Protein AF-A0A8S4GCS4-F1 (afdb_monomer)

Radius of gyration: 30.21 Å; Cα contacts (8 Å, |Δi|>4): 123; chains: 1; bounding box: 59×30×86 Å

Sequence (130 aa):
MASQGVDVDRVMRELGQLQRFHVRNYCLLALVTISVAVYGINYVFLAADVPYRCLIPECESSNSSEYSPPWLEGALPPPDHPLERRCMRRAPAPAAPAGACDVDSFSQELQPCTSWVYESHDTIVAEVSG

Structure (mmCIF, N/CA/C/O backbone):
data_AF-A0A8S4GCS4-F1
#
_entry.id   AF-A0A8S4GCS4-F1
#
loop_
_atom_site.group_PDB
_atom_site.id
_atom_site.type_symbol
_atom_site.label_atom_id
_atom_site.label_alt_id
_atom_site.label_comp_id
_atom_site.label_asym_id
_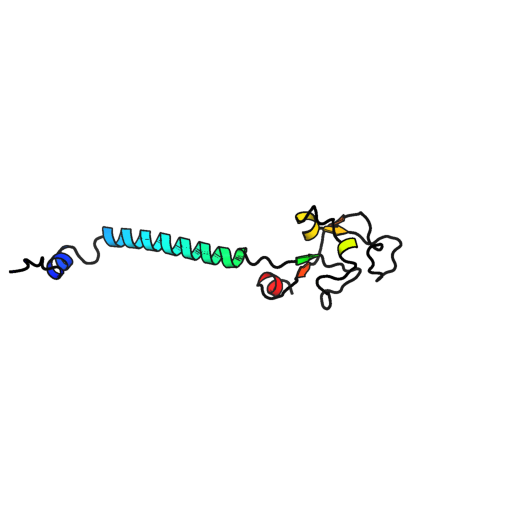atom_site.label_entity_id
_atom_site.label_seq_id
_atom_site.pdbx_PDB_ins_code
_atom_site.Cartn_x
_atom_site.Cartn_y
_atom_site.Cartn_z
_atom_site.occupancy
_atom_site.B_iso_or_equiv
_atom_site.auth_seq_id
_atom_site.auth_comp_id
_atom_site.auth_asym_id
_atom_site.auth_atom_id
_atom_site.pdbx_PDB_model_num
ATOM 1 N N . MET A 1 1 ? -38.635 -19.395 58.341 1.00 38.09 1 MET A N 1
ATOM 2 C CA . MET A 1 1 ? -37.344 -18.678 58.385 1.00 38.09 1 MET A CA 1
ATOM 3 C C . MET A 1 1 ? -37.523 -17.402 57.591 1.00 38.09 1 MET A C 1
ATOM 5 O O . MET A 1 1 ? -37.656 -17.466 56.377 1.00 38.09 1 MET A O 1
ATOM 9 N N . ALA A 1 2 ? -37.690 -16.278 58.286 1.00 41.78 2 ALA A N 1
ATOM 10 C CA . ALA A 1 2 ? -37.843 -14.977 57.652 1.00 41.78 2 ALA A CA 1
ATOM 11 C C . ALA A 1 2 ? -36.490 -14.589 57.052 1.00 41.78 2 ALA A C 1
ATOM 13 O O . ALA A 1 2 ? -35.528 -14.388 57.792 1.00 41.78 2 ALA A O 1
ATOM 14 N N . SER A 1 3 ? -36.403 -14.519 55.726 1.00 46.09 3 SER A N 1
ATOM 15 C CA . SER A 1 3 ? -35.329 -13.753 55.108 1.00 46.09 3 SER A CA 1
ATOM 16 C C . SER A 1 3 ? -35.596 -12.306 55.514 1.00 46.09 3 SER A C 1
ATOM 18 O O . SER A 1 3 ? -36.605 -11.738 55.092 1.00 46.09 3 SER A O 1
ATOM 20 N N . GLN A 1 4 ? -34.778 -11.737 56.409 1.00 54.50 4 GLN A N 1
ATOM 21 C CA . GLN A 1 4 ? -34.716 -10.286 56.582 1.00 54.50 4 GLN A CA 1
ATOM 22 C C . GLN A 1 4 ? -34.129 -9.730 55.287 1.00 54.50 4 GLN A C 1
ATOM 24 O O . GLN A 1 4 ? -32.936 -9.460 55.174 1.00 54.50 4 GLN A O 1
ATOM 29 N N . GLY A 1 5 ? -34.981 -9.680 54.267 1.00 51.88 5 GLY A N 1
ATOM 30 C CA . GLY A 1 5 ? -34.675 -9.086 52.991 1.00 51.88 5 GLY A CA 1
ATOM 31 C C . GLY A 1 5 ? -34.527 -7.606 53.245 1.00 51.88 5 GLY A C 1
ATOM 32 O O . GLY A 1 5 ? -35.511 -6.921 53.513 1.00 51.88 5 GLY A O 1
ATOM 33 N N . VAL A 1 6 ? -33.285 -7.132 53.211 1.00 67.19 6 VAL A N 1
ATOM 34 C CA . VAL A 1 6 ? -33.005 -5.725 52.950 1.00 67.19 6 VAL A CA 1
ATOM 35 C C . VAL A 1 6 ? -33.893 -5.324 51.776 1.00 67.19 6 VAL A C 1
ATOM 37 O O . VAL A 1 6 ? -33.790 -5.911 50.701 1.00 67.19 6 VAL A O 1
ATOM 40 N N . ASP A 1 7 ? -34.814 -4.396 52.023 1.00 71.75 7 ASP A N 1
ATOM 41 C CA . ASP A 1 7 ? -35.727 -3.873 51.015 1.00 71.75 7 ASP A CA 1
ATOM 42 C C . ASP A 1 7 ? -34.900 -3.074 50.001 1.00 71.75 7 ASP A C 1
ATOM 44 O O . ASP A 1 7 ? -34.561 -1.904 50.208 1.00 71.75 7 ASP A O 1
ATOM 48 N N . VAL A 1 8 ? -34.467 -3.775 48.952 1.00 72.06 8 VAL A N 1
ATOM 49 C CA . VAL A 1 8 ? -33.508 -3.287 47.957 1.00 72.06 8 VAL A CA 1
ATOM 50 C C . VAL A 1 8 ? -34.067 -2.061 47.239 1.00 72.06 8 VAL A C 1
ATOM 52 O O . VAL A 1 8 ? -33.318 -1.133 46.947 1.00 72.06 8 VAL A O 1
ATOM 55 N N . ASP A 1 9 ? -35.384 -2.002 47.037 1.00 68.31 9 ASP A N 1
ATOM 56 C CA . ASP A 1 9 ? -36.069 -0.866 46.420 1.00 68.31 9 ASP A CA 1
ATOM 57 C C . ASP A 1 9 ? -36.046 0.383 47.309 1.00 68.31 9 ASP A C 1
ATOM 59 O O . ASP A 1 9 ? -35.841 1.499 46.819 1.00 68.31 9 ASP A O 1
ATOM 63 N N . ARG A 1 10 ? -36.180 0.218 48.631 1.00 69.81 10 ARG A N 1
ATOM 64 C CA . ARG A 1 10 ? -36.040 1.323 49.589 1.00 69.81 10 ARG A CA 1
ATOM 65 C C . ARG A 1 10 ? -34.603 1.832 49.661 1.00 69.81 10 ARG A C 1
ATOM 67 O O . ARG A 1 10 ? -34.390 3.042 49.637 1.00 69.81 10 ARG A O 1
ATOM 74 N N . VAL A 1 11 ? -33.623 0.927 49.684 1.00 70.44 11 VAL A N 1
ATOM 75 C CA . VAL A 1 11 ? -32.194 1.281 49.666 1.00 70.44 11 VAL A CA 1
ATOM 76 C C . VAL A 1 11 ? -31.810 1.968 48.349 1.00 70.44 11 VAL A C 1
ATOM 78 O O . VAL A 1 11 ? -31.100 2.970 48.370 1.00 70.44 11 VAL A O 1
ATOM 81 N N . MET A 1 12 ? -32.334 1.514 47.206 1.00 64.50 12 MET A N 1
ATOM 82 C CA . MET A 1 12 ? -32.113 2.167 45.909 1.00 64.50 12 MET A CA 1
ATOM 83 C C . MET A 1 12 ? -32.782 3.544 45.800 1.00 64.50 12 MET A C 1
ATOM 85 O O . MET A 1 12 ? -32.226 4.442 45.162 1.00 64.50 12 MET A O 1
ATOM 89 N N . ARG A 1 13 ? -33.946 3.748 46.431 1.00 66.50 13 ARG A N 1
ATOM 90 C CA . ARG A 1 13 ? -34.590 5.070 46.517 1.00 66.50 13 ARG A CA 1
ATOM 91 C C . ARG A 1 13 ? -33.823 6.050 47.403 1.00 66.50 13 ARG A C 1
ATOM 93 O O . ARG A 1 13 ? -33.741 7.220 47.047 1.00 66.50 13 ARG A O 1
ATOM 100 N N . GLU A 1 14 ? -33.258 5.584 48.514 1.00 65.06 14 GLU A N 1
ATOM 101 C CA . GLU A 1 14 ? -32.471 6.414 49.442 1.00 65.06 14 GLU A CA 1
ATOM 102 C C . GLU A 1 14 ? -31.076 6.761 48.898 1.00 65.06 14 GLU A C 1
ATOM 104 O O . GLU A 1 14 ? -30.592 7.872 49.101 1.00 65.06 14 GLU A O 1
ATOM 109 N N . LEU A 1 15 ? -30.439 5.850 48.153 1.00 62.00 15 LEU A N 1
ATOM 110 C CA . LEU A 1 15 ? -29.121 6.084 47.546 1.00 62.00 15 LEU A CA 1
ATOM 111 C C . LEU A 1 15 ? -29.172 6.953 46.277 1.00 62.00 15 LEU A C 1
ATOM 113 O O . LEU A 1 15 ? -28.140 7.467 45.848 1.00 62.00 15 LEU A O 1
ATOM 117 N N . GLY A 1 16 ? -30.362 7.171 45.708 1.00 59.19 16 GLY A N 1
ATOM 118 C CA . GLY A 1 16 ? -30.578 7.980 44.512 1.00 59.19 16 GLY A CA 1
ATOM 119 C C . GLY A 1 16 ? -29.975 7.331 43.263 1.00 59.19 16 GLY A C 1
ATOM 120 O O . GLY A 1 16 ? -28.761 7.215 43.118 1.00 59.19 16 GLY A O 1
ATOM 121 N N . GLN A 1 17 ? -30.821 6.980 42.294 1.00 61.47 17 GLN A N 1
ATOM 122 C CA . GLN A 1 17 ? -30.443 6.312 41.034 1.00 61.47 17 GLN A CA 1
ATOM 123 C C . GLN A 1 17 ? -29.349 7.026 40.195 1.00 61.47 17 GLN A C 1
ATOM 125 O O . GLN A 1 17 ? -28.875 6.467 39.211 1.00 61.47 17 GLN A O 1
ATOM 130 N N . LEU A 1 18 ? -28.915 8.234 40.576 1.00 60.03 18 LEU A N 1
ATOM 131 C CA . LEU A 1 18 ? -27.915 9.068 39.898 1.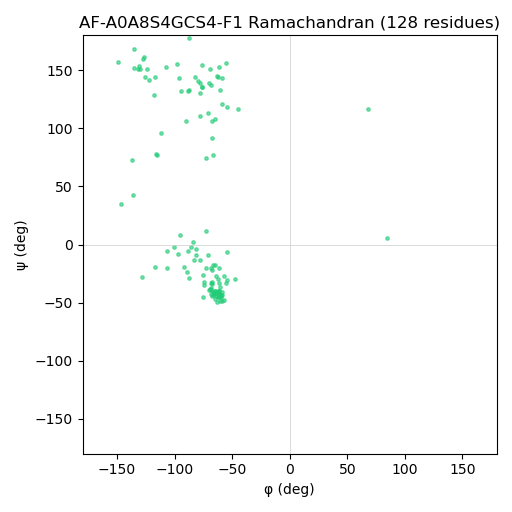00 60.03 18 LEU A CA 1
ATOM 132 C C . LEU A 1 18 ? -26.906 9.706 40.871 1.00 60.03 18 LEU A C 1
ATOM 134 O O . LEU A 1 18 ? -26.554 10.883 40.751 1.00 60.03 18 LEU A O 1
ATOM 138 N N . GLN A 1 19 ? -26.406 8.964 41.859 1.00 68.69 19 GLN A N 1
ATOM 139 C CA . GLN A 1 19 ? -25.320 9.490 42.687 1.00 68.69 19 GLN A CA 1
ATOM 140 C C . GLN A 1 19 ? -24.090 9.788 41.802 1.00 68.69 19 GLN A C 1
ATOM 142 O O . GLN A 1 19 ? -23.685 8.963 40.981 1.00 68.69 19 GLN A O 1
ATOM 147 N N . ARG A 1 20 ? -23.476 10.973 41.964 1.00 73.56 20 ARG A N 1
ATOM 148 C CA . ARG A 1 20 ? -22.344 11.479 41.143 1.00 73.56 20 ARG A CA 1
ATOM 149 C C . ARG A 1 20 ? -21.217 10.456 40.945 1.00 73.56 20 ARG A C 1
ATOM 151 O O . ARG A 1 20 ? -20.535 10.473 39.925 1.00 73.56 20 ARG A O 1
ATOM 158 N N . PHE A 1 21 ? -21.032 9.565 41.920 1.00 78.19 21 PHE A N 1
ATOM 159 C CA . PHE A 1 21 ? -20.079 8.463 41.863 1.00 78.19 21 PHE A CA 1
ATOM 160 C C . PHE A 1 21 ? -20.413 7.426 40.780 1.00 78.19 21 PHE A C 1
ATOM 162 O O . PHE A 1 21 ? -19.525 7.067 40.011 1.00 78.19 21 PHE A O 1
ATOM 169 N N . HIS A 1 22 ? -21.670 6.985 40.677 1.00 81.88 22 HIS A N 1
ATOM 170 C CA . HIS A 1 22 ? -22.102 6.032 39.653 1.00 81.88 22 HIS A CA 1
ATOM 171 C C . HIS A 1 22 ? -21.969 6.631 38.257 1.00 81.88 22 HIS A C 1
ATOM 173 O O . HIS A 1 22 ? -21.398 5.988 37.384 1.00 81.88 22 HIS A O 1
ATOM 179 N N . VAL A 1 23 ? -22.392 7.887 38.073 1.00 83.94 23 VAL A N 1
ATOM 180 C CA . VAL A 1 23 ? -22.219 8.607 36.800 1.00 83.94 23 VAL A CA 1
ATOM 181 C C . VAL A 1 23 ? -20.740 8.690 36.426 1.00 83.94 2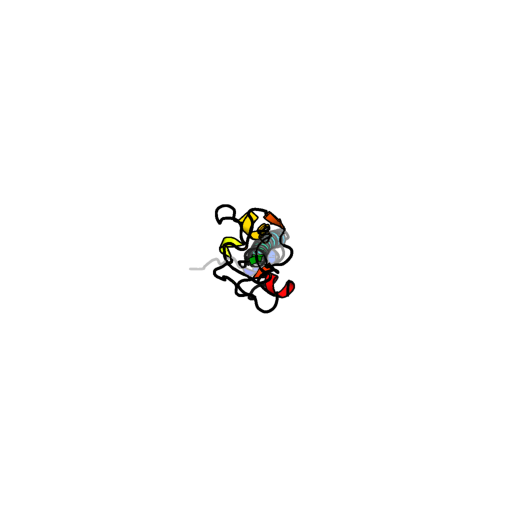3 VAL A C 1
ATOM 183 O O . VAL A 1 23 ? -20.367 8.322 35.319 1.00 83.94 23 VAL A O 1
ATOM 186 N N . ARG A 1 24 ? -19.870 9.090 37.366 1.00 85.62 24 ARG A N 1
ATOM 187 C CA . ARG A 1 24 ? -18.421 9.146 37.128 1.00 85.62 24 ARG A CA 1
ATOM 188 C C . ARG A 1 24 ? -17.853 7.780 36.742 1.00 85.62 24 ARG A C 1
ATOM 190 O O . ARG A 1 24 ? -17.047 7.704 35.824 1.00 85.62 24 ARG A O 1
ATOM 197 N N . ASN A 1 25 ? -18.261 6.717 37.430 1.00 87.00 25 ASN A N 1
ATOM 198 C CA . ASN A 1 25 ? -17.771 5.369 37.161 1.00 87.00 25 ASN A CA 1
ATOM 199 C C . ASN A 1 25 ? -18.246 4.856 35.790 1.00 87.00 25 ASN A C 1
ATOM 201 O O . ASN A 1 25 ? -17.438 4.377 35.002 1.00 87.00 25 ASN A O 1
ATOM 205 N N . TYR A 1 26 ? -19.519 5.064 35.444 1.00 89.62 26 TYR A N 1
ATOM 206 C CA . TYR A 1 26 ? -20.038 4.746 34.113 1.00 89.62 26 TYR A CA 1
ATOM 207 C C . TYR A 1 26 ? -19.345 5.541 33.007 1.00 89.62 26 TYR A C 1
ATOM 209 O O . TYR A 1 26 ? -19.018 4.958 31.980 1.00 89.62 26 TYR A O 1
ATOM 217 N N . CYS A 1 27 ? -19.048 6.829 33.211 1.00 91.94 27 CYS A N 1
ATOM 218 C CA . CYS A 1 27 ? -18.278 7.611 32.241 1.00 91.94 27 CYS A CA 1
ATOM 219 C C . CYS A 1 27 ? -16.864 7.050 32.038 1.00 91.94 27 CYS A C 1
ATOM 221 O O . CYS A 1 27 ? -16.391 6.998 30.907 1.00 91.94 27 CYS A O 1
ATOM 223 N N . LEU A 1 28 ? -16.193 6.608 33.107 1.00 92.69 28 LEU A N 1
ATOM 224 C CA . LEU A 1 28 ? -14.869 5.986 33.007 1.00 92.69 28 LEU A CA 1
ATOM 225 C C . LEU A 1 28 ? -14.929 4.649 32.252 1.00 92.69 28 LEU A C 1
ATOM 227 O O . LEU A 1 28 ? -14.097 4.403 31.383 1.00 92.69 28 LEU A O 1
ATOM 231 N N . LEU A 1 29 ? -15.939 3.818 32.522 1.00 94.88 29 LEU A N 1
ATOM 232 C CA . LEU A 1 29 ? -16.163 2.560 31.799 1.00 94.88 29 LEU A CA 1
ATOM 233 C C . LEU A 1 29 ? -16.517 2.799 30.321 1.00 94.88 29 LEU A C 1
ATOM 235 O O . LEU A 1 29 ? -16.003 2.115 29.433 1.00 94.88 29 LEU A O 1
ATOM 239 N N . ALA A 1 30 ? -17.356 3.798 30.041 1.00 94.06 30 ALA A N 1
ATOM 240 C CA . ALA A 1 30 ? -17.700 4.214 28.686 1.00 94.06 30 ALA A CA 1
ATOM 241 C C . ALA A 1 30 ? -16.464 4.715 27.928 1.00 94.06 30 ALA A C 1
ATOM 243 O O . ALA A 1 30 ? -16.252 4.346 26.779 1.00 94.06 30 ALA A O 1
ATOM 244 N N . LEU A 1 31 ? -15.599 5.493 28.580 1.00 95.31 31 LEU A N 1
ATOM 245 C CA . LEU A 1 31 ? -14.358 5.964 27.974 1.00 95.31 31 LEU A CA 1
ATOM 246 C C . LEU A 1 31 ? -13.460 4.792 27.566 1.00 95.31 31 LEU A C 1
ATOM 248 O O . LEU A 1 31 ? -13.023 4.745 26.422 1.00 95.31 31 LEU A O 1
ATOM 252 N N . VAL A 1 32 ? -13.239 3.821 28.459 1.00 95.88 32 VAL A N 1
ATOM 253 C CA . VAL A 1 32 ? -12.409 2.640 28.157 1.00 95.88 32 VAL A CA 1
ATOM 254 C C . VAL A 1 32 ? -12.986 1.836 26.989 1.00 95.88 32 VAL A C 1
ATOM 256 O O . VAL A 1 32 ? -12.252 1.455 26.079 1.00 95.88 32 VAL A O 1
ATOM 259 N N . THR A 1 33 ? -14.298 1.605 26.975 1.00 95.56 33 THR A N 1
ATOM 260 C CA . THR A 1 33 ? -14.958 0.848 25.896 1.00 95.56 33 THR A CA 1
ATOM 261 C C . THR A 1 33 ? -14.908 1.575 24.553 1.00 95.56 33 THR A C 1
ATOM 263 O O . THR A 1 33 ? -14.604 0.949 23.538 1.00 95.56 33 THR A O 1
ATOM 266 N N . ILE A 1 34 ? -15.113 2.895 24.540 1.00 96.12 34 ILE A N 1
ATOM 267 C CA . ILE A 1 34 ? -14.955 3.723 23.338 1.00 96.12 34 ILE A CA 1
ATOM 268 C C . ILE A 1 34 ? -13.511 3.666 22.840 1.00 96.12 34 ILE A C 1
ATOM 270 O O . ILE A 1 34 ? -13.297 3.475 21.646 1.00 96.12 34 ILE A O 1
ATOM 274 N N . SER A 1 35 ? -12.518 3.785 23.726 1.00 93.81 35 SER A N 1
ATOM 275 C CA . SER A 1 35 ? -11.110 3.683 23.332 1.00 93.81 35 SER A CA 1
ATOM 276 C C . SER A 1 35 ? -10.821 2.349 22.646 1.00 93.81 35 SER A C 1
ATOM 278 O O . SER A 1 35 ? -10.254 2.348 21.558 1.00 93.81 35 SER A O 1
ATOM 280 N N . VAL A 1 36 ? -11.262 1.225 23.221 1.00 95.19 36 VAL A N 1
ATOM 281 C CA . VAL A 1 36 ? -11.083 -0.107 22.615 1.00 95.19 36 VAL A CA 1
ATOM 282 C C . VAL A 1 36 ? -11.756 -0.196 21.242 1.00 95.19 36 VAL A C 1
ATOM 284 O O . VAL A 1 36 ? -11.143 -0.696 20.300 1.00 95.19 36 VAL A O 1
ATOM 287 N N . ALA A 1 37 ? -12.974 0.330 21.097 1.00 93.81 37 ALA A N 1
ATOM 288 C CA . ALA A 1 37 ? -13.673 0.352 19.814 1.00 93.81 37 ALA A CA 1
ATOM 289 C C . ALA A 1 37 ? -12.921 1.185 18.762 1.00 93.81 37 ALA A C 1
ATOM 291 O O . ALA A 1 37 ? -12.724 0.722 17.642 1.00 93.81 37 ALA A O 1
ATOM 292 N N . VAL A 1 38 ? -12.441 2.377 19.129 1.00 93.00 38 VAL A N 1
ATOM 293 C CA . VAL A 1 38 ? -11.649 3.241 18.241 1.00 93.00 38 VAL A CA 1
ATOM 294 C C . VAL A 1 38 ? -10.350 2.555 17.819 1.00 93.00 38 VAL A C 1
ATOM 296 O O . VAL A 1 38 ? -10.003 2.594 16.642 1.00 93.00 38 VAL A O 1
ATOM 299 N N . TYR A 1 39 ? -9.650 1.878 18.734 1.00 89.50 39 TYR A N 1
ATOM 300 C CA . TYR A 1 39 ? -8.460 1.094 18.384 1.00 89.50 39 TYR A CA 1
ATOM 301 C C . TYR A 1 39 ? -8.780 -0.047 17.415 1.00 89.50 39 TYR A C 1
ATOM 303 O O . TYR A 1 39 ? -8.051 -0.226 16.442 1.00 89.50 39 TYR A O 1
ATOM 311 N N . GLY A 1 40 ? -9.873 -0.780 17.640 1.00 87.19 40 GLY A N 1
ATOM 312 C CA . GLY A 1 40 ? -10.316 -1.840 16.732 1.00 87.19 40 GLY A CA 1
ATOM 313 C C . GLY A 1 40 ? -10.640 -1.311 15.334 1.00 87.19 40 GLY A C 1
ATOM 314 O O . GLY A 1 40 ? -10.192 -1.878 14.342 1.00 87.19 40 GLY A O 1
ATOM 315 N N . ILE A 1 41 ? -11.350 -0.184 15.251 1.00 86.06 41 ILE A N 1
ATOM 316 C CA . ILE A 1 41 ? -11.687 0.471 13.983 1.00 86.06 41 ILE A CA 1
ATOM 317 C C . ILE A 1 41 ? -10.418 0.933 13.256 1.00 86.06 41 ILE A C 1
ATOM 319 O O . ILE A 1 41 ? -10.236 0.621 12.082 1.00 86.06 41 ILE A O 1
ATOM 323 N N . ASN A 1 42 ? -9.515 1.628 13.954 1.00 86.56 42 ASN A N 1
ATOM 324 C CA . ASN A 1 42 ? -8.249 2.077 13.375 1.00 86.56 42 ASN A CA 1
ATOM 325 C C . ASN A 1 42 ? -7.418 0.902 12.857 1.00 86.56 42 ASN A C 1
ATOM 327 O O . ASN A 1 42 ? -6.848 1.000 11.779 1.00 86.56 42 ASN A O 1
ATOM 331 N N . TYR A 1 43 ? -7.366 -0.213 13.591 1.00 81.56 43 TYR A N 1
ATOM 332 C CA . TYR A 1 43 ? -6.657 -1.404 13.137 1.00 81.56 43 TYR A CA 1
ATOM 333 C C . TYR A 1 43 ? -7.223 -1.933 11.817 1.00 81.56 43 TYR A C 1
ATOM 335 O O . TYR A 1 43 ? -6.448 -2.196 10.911 1.00 81.56 43 TYR A O 1
ATOM 343 N N . VAL A 1 44 ? -8.547 -2.022 11.659 1.00 79.12 44 VAL A N 1
ATOM 344 C CA . VAL A 1 44 ? -9.162 -2.492 10.403 1.00 79.12 44 VAL A CA 1
ATOM 345 C C . VAL A 1 44 ? -8.817 -1.580 9.221 1.00 79.12 44 VAL A C 1
ATOM 347 O O . VAL A 1 44 ? -8.522 -2.078 8.139 1.00 79.12 44 VAL A O 1
ATOM 350 N N . PHE A 1 45 ? -8.801 -0.260 9.420 1.00 74.50 45 PHE A N 1
ATOM 351 C CA . PHE A 1 45 ? -8.437 0.684 8.357 1.00 74.50 45 PHE A CA 1
ATOM 352 C C . PHE A 1 45 ? -6.932 0.725 8.057 1.00 74.50 45 PHE A C 1
ATOM 354 O O . PHE A 1 45 ? -6.555 0.955 6.913 1.00 74.50 45 PHE A O 1
ATOM 361 N N . LEU A 1 46 ? -6.073 0.511 9.058 1.00 74.12 46 LEU A N 1
ATOM 362 C CA . LEU A 1 46 ? -4.614 0.550 8.901 1.00 74.12 46 LEU A CA 1
ATOM 363 C C . LEU A 1 46 ? -4.009 -0.794 8.471 1.00 74.12 46 LEU A C 1
ATOM 365 O O . LEU A 1 46 ? -2.955 -0.803 7.847 1.00 74.12 46 LEU A O 1
ATOM 369 N N . ALA A 1 47 ? -4.628 -1.919 8.836 1.00 66.69 47 ALA A N 1
ATOM 370 C CA . ALA A 1 47 ? -4.098 -3.263 8.594 1.00 66.69 47 ALA A CA 1
ATOM 371 C C . ALA A 1 47 ? -4.501 -3.846 7.233 1.00 66.69 47 ALA A C 1
ATOM 373 O O . ALA A 1 47 ? -4.032 -4.926 6.878 1.00 66.69 47 ALA A O 1
ATOM 374 N N . ALA A 1 48 ? -5.354 -3.156 6.474 1.00 64.44 48 ALA A N 1
ATOM 375 C CA . ALA A 1 48 ? -5.631 -3.498 5.086 1.00 64.44 48 ALA A CA 1
ATOM 376 C C . ALA A 1 48 ? -4.421 -3.122 4.205 1.00 64.44 48 ALA A C 1
ATOM 378 O O . ALA A 1 48 ? -4.443 -2.118 3.498 1.00 64.44 48 ALA A O 1
ATOM 379 N N . ASP A 1 49 ? -3.347 -3.909 4.289 1.00 70.88 49 ASP A N 1
ATOM 380 C CA . ASP A 1 49 ? -2.193 -3.820 3.390 1.00 70.88 49 ASP A CA 1
ATOM 381 C C . ASP A 1 49 ? -2.447 -4.745 2.196 1.00 70.88 49 ASP A C 1
ATOM 383 O O . ASP A 1 49 ? -2.428 -5.970 2.329 1.00 70.88 49 ASP A O 1
ATOM 387 N N . VAL A 1 50 ? -2.747 -4.165 1.034 1.00 78.06 50 VAL A N 1
ATOM 388 C CA . VAL A 1 50 ? -2.798 -4.926 -0.221 1.00 78.06 50 VAL A CA 1
ATOM 389 C C . VAL A 1 50 ? -1.408 -4.948 -0.816 1.00 78.06 50 VAL A C 1
ATOM 391 O O . VAL A 1 50 ? -0.812 -3.880 -0.948 1.00 78.06 50 VAL A O 1
ATOM 394 N N . PRO A 1 51 ? -0.899 -6.107 -1.251 1.00 84.25 51 PRO A N 1
ATOM 395 C CA . PRO A 1 51 ? 0.332 -6.155 -2.016 1.00 84.25 51 PRO A CA 1
ATOM 396 C C . PRO A 1 51 ? 0.245 -5.239 -3.244 1.00 84.25 51 PRO A C 1
ATOM 398 O O . PRO A 1 51 ? -0.573 -5.419 -4.146 1.00 84.25 51 PRO A O 1
ATOM 401 N N . TYR A 1 52 ? 1.124 -4.244 -3.288 1.00 86.50 52 TYR A N 1
ATOM 402 C CA . TYR A 1 52 ? 1.273 -3.326 -4.411 1.00 86.50 52 TYR A CA 1
ATOM 403 C C . TYR A 1 52 ? 2.710 -3.343 -4.911 1.00 86.50 52 TYR A C 1
ATOM 405 O O . TYR A 1 52 ? 3.657 -3.580 -4.158 1.00 86.50 52 TYR A O 1
ATOM 413 N N . ARG A 1 53 ? 2.871 -3.075 -6.201 1.00 88.69 53 ARG A N 1
ATOM 414 C CA . ARG A 1 53 ? 4.177 -2.929 -6.845 1.00 88.69 53 ARG A CA 1
ATOM 415 C C . ARG A 1 53 ? 4.181 -1.720 -7.764 1.00 88.69 53 ARG A C 1
ATOM 417 O O . ARG A 1 53 ? 3.131 -1.170 -8.080 1.00 88.69 53 ARG A O 1
ATOM 424 N N . CYS A 1 54 ? 5.360 -1.328 -8.220 1.00 89.75 54 CYS A N 1
ATOM 425 C CA . CYS A 1 54 ? 5.497 -0.247 -9.185 1.00 89.75 54 CYS A CA 1
ATOM 426 C C . CYS A 1 54 ? 4.981 -0.643 -10.571 1.00 89.75 54 CYS A C 1
ATOM 428 O O . CYS A 1 54 ? 5.259 -1.743 -11.046 1.00 89.75 54 CYS A O 1
ATOM 430 N N . LEU A 1 55 ? 4.289 0.284 -11.233 1.00 89.56 55 LEU A N 1
ATOM 431 C CA . LEU A 1 55 ? 3.942 0.161 -12.643 1.00 89.56 55 LEU A CA 1
ATOM 432 C C . LEU A 1 55 ? 5.176 0.457 -13.502 1.00 89.56 55 LEU A C 1
ATOM 434 O O . LEU A 1 55 ? 5.917 1.412 -13.248 1.00 89.56 55 LEU A O 1
ATOM 438 N N . ILE A 1 56 ? 5.388 -0.373 -14.520 1.00 89.44 56 ILE A N 1
ATOM 439 C CA . ILE A 1 56 ? 6.552 -0.304 -15.405 1.00 89.44 56 ILE A CA 1
ATOM 440 C C . ILE A 1 56 ? 6.053 0.138 -16.782 1.00 89.44 56 ILE A C 1
ATOM 442 O O . ILE A 1 56 ? 5.554 -0.690 -17.546 1.00 89.44 56 ILE A O 1
ATOM 446 N N . PRO A 1 57 ? 6.125 1.445 -17.094 1.00 86.44 57 PRO A N 1
ATOM 447 C CA . PRO A 1 57 ? 5.483 2.013 -18.279 1.00 86.44 57 PRO A CA 1
ATOM 448 C C . PRO A 1 57 ? 6.092 1.516 -19.594 1.00 86.44 57 PRO A C 1
ATOM 450 O O . PRO A 1 57 ? 5.477 1.648 -20.647 1.00 86.44 57 PRO A O 1
ATOM 453 N N . GLU A 1 58 ? 7.301 0.957 -19.551 1.00 84.06 58 GLU A N 1
ATOM 454 C CA . GLU A 1 58 ? 7.970 0.379 -20.714 1.00 84.06 58 GLU A CA 1
ATOM 455 C C . GLU A 1 58 ? 7.337 -0.951 -21.155 1.00 84.06 58 GLU A C 1
ATOM 457 O O . GLU A 1 58 ? 7.515 -1.357 -22.305 1.00 84.06 58 GLU A O 1
ATOM 462 N N . CYS A 1 59 ? 6.593 -1.603 -20.255 1.00 83.12 59 CYS A N 1
ATOM 463 C CA . CYS A 1 59 ? 6.076 -2.957 -20.433 1.00 83.12 59 CYS A CA 1
ATOM 464 C C . CYS A 1 59 ? 4.579 -3.112 -20.199 1.00 83.12 59 CYS A C 1
ATOM 466 O O . CYS A 1 59 ? 3.953 -3.993 -20.786 1.00 83.12 59 CYS A O 1
ATOM 468 N N . GLU A 1 60 ? 3.993 -2.266 -19.359 1.00 85.62 60 GLU A N 1
ATOM 469 C CA . GLU A 1 60 ? 2.601 -2.377 -18.952 1.00 85.62 60 GLU A CA 1
ATOM 470 C C . GLU A 1 60 ? 1.872 -1.045 -19.079 1.00 85.62 60 GLU A C 1
ATOM 472 O O . GLU A 1 60 ? 2.448 0.038 -18.972 1.00 85.62 60 GLU A O 1
ATOM 477 N N . SER A 1 61 ? 0.558 -1.146 -19.271 1.00 78.38 61 SER A N 1
ATOM 478 C CA . SER A 1 61 ? -0.357 -0.012 -19.203 1.00 78.38 61 SER A CA 1
ATOM 479 C C . SER A 1 61 ? -1.190 -0.092 -17.923 1.00 78.38 61 SER A C 1
ATOM 481 O O . SER A 1 61 ? -1.447 -1.186 -17.413 1.00 78.38 61 SER A O 1
ATOM 483 N N . SER A 1 62 ? -1.650 1.055 -17.416 1.00 68.62 62 SER A N 1
ATOM 484 C CA . SER A 1 62 ? -2.454 1.130 -16.184 1.00 68.62 62 SER A CA 1
ATOM 485 C C . SER A 1 62 ? -3.730 0.286 -16.233 1.00 68.62 62 SER A C 1
ATOM 487 O O . SER A 1 62 ? -4.184 -0.185 -15.200 1.00 68.62 62 SER A O 1
ATOM 489 N N . ASN A 1 63 ? -4.283 0.050 -17.426 1.00 64.12 63 ASN A N 1
ATOM 490 C CA . ASN A 1 63 ? -5.593 -0.582 -17.597 1.00 64.12 63 ASN A CA 1
ATOM 491 C C . ASN A 1 63 ? -5.530 -2.094 -17.873 1.00 64.12 63 ASN A C 1
ATOM 493 O O . ASN A 1 63 ? -6.575 -2.737 -17.929 1.00 64.12 63 ASN A O 1
ATOM 497 N N . SER A 1 64 ? -4.345 -2.669 -18.106 1.00 64.00 64 SER A N 1
ATOM 498 C CA . SER A 1 64 ? -4.207 -4.066 -18.549 1.00 64.00 64 SER A CA 1
ATOM 499 C C . SER A 1 64 ? -2.951 -4.755 -18.004 1.00 64.00 64 SER A C 1
ATOM 501 O O . SER A 1 64 ? -2.320 -5.531 -18.724 1.00 64.00 64 SER A O 1
ATOM 503 N N . SER A 1 65 ? -2.538 -4.425 -16.780 1.00 71.00 65 SER A N 1
ATOM 504 C CA . SER A 1 65 ? -1.342 -5.004 -16.158 1.00 71.00 65 SER A CA 1
ATOM 505 C C . SER A 1 65 ? -1.683 -6.289 -15.398 1.00 71.00 65 SER A C 1
ATOM 507 O O . SER A 1 65 ? -2.650 -6.346 -14.640 1.00 71.00 65 SER A O 1
ATOM 509 N N . GLU A 1 66 ? -0.896 -7.341 -15.616 1.00 81.50 66 GLU A N 1
ATOM 510 C CA . GLU A 1 66 ? -0.974 -8.581 -14.837 1.00 81.50 66 GLU A CA 1
ATOM 511 C C . GLU A 1 66 ? -0.192 -8.388 -13.536 1.00 81.50 66 GLU A C 1
ATOM 513 O O . GLU A 1 66 ? 0.821 -7.699 -13.547 1.00 81.50 66 GLU A O 1
ATOM 518 N N . TYR A 1 67 ? -0.609 -8.951 -12.390 1.00 83.75 67 TYR A N 1
ATOM 519 C CA . TYR A 1 67 ? 0.093 -8.623 -11.141 1.00 83.75 67 TYR A CA 1
ATOM 520 C C . TYR A 1 67 ? 1.534 -9.178 -11.061 1.00 83.75 67 TYR A C 1
ATOM 522 O O . TYR A 1 67 ? 2.422 -8.559 -10.472 1.00 83.75 67 TYR A O 1
ATOM 530 N N . SER A 1 68 ? 1.783 -10.346 -11.655 1.00 86.00 68 SER A N 1
ATOM 531 C CA . SER A 1 68 ? 3.070 -11.045 -11.561 1.00 86.00 68 SER A CA 1
ATOM 532 C C . SER A 1 68 ? 3.507 -11.606 -12.920 1.00 86.00 68 SER A C 1
ATOM 534 O O . SER A 1 68 ? 3.444 -12.814 -13.147 1.00 86.00 68 SER A O 1
ATOM 536 N N . PRO A 1 69 ? 3.945 -10.743 -13.852 1.00 87.38 69 PRO A N 1
ATOM 537 C CA . PRO A 1 69 ? 4.488 -11.203 -15.117 1.00 87.38 69 PRO A CA 1
ATOM 538 C C . PRO A 1 69 ? 5.922 -11.743 -14.941 1.00 87.38 69 PRO A C 1
ATOM 540 O O . PRO A 1 69 ? 6.652 -11.310 -14.045 1.00 87.38 69 PRO A O 1
ATOM 543 N N . PRO A 1 70 ? 6.385 -12.653 -15.817 1.00 86.12 70 PRO A N 1
ATOM 544 C CA . PRO A 1 70 ? 7.669 -13.346 -15.653 1.00 86.12 70 PRO A CA 1
ATOM 545 C C . PRO A 1 70 ? 8.899 -12.423 -15.713 1.00 86.12 70 PR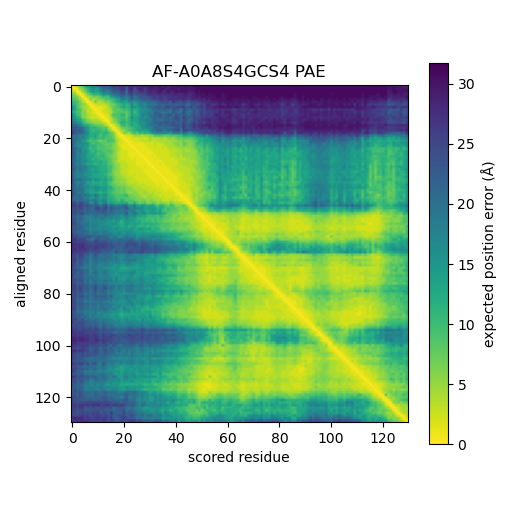O A C 1
ATOM 547 O O . PRO A 1 70 ? 9.924 -12.720 -15.106 1.00 86.12 70 PRO A O 1
ATOM 550 N N . TRP A 1 71 ? 8.807 -11.289 -16.410 1.00 87.81 71 TRP A N 1
ATOM 551 C CA . TRP A 1 71 ? 9.886 -10.303 -16.538 1.00 87.81 71 TRP A CA 1
ATOM 552 C C . TRP A 1 71 ? 9.996 -9.352 -15.330 1.00 87.81 71 TRP A C 1
ATOM 554 O O . TRP A 1 71 ? 10.969 -8.604 -15.223 1.00 87.81 71 TRP A O 1
ATOM 564 N N . LEU A 1 72 ? 9.032 -9.383 -14.398 1.00 89.12 72 LEU A N 1
ATOM 565 C CA . LEU A 1 72 ? 8.950 -8.454 -13.265 1.00 89.12 72 LEU A CA 1
ATOM 566 C C . LEU A 1 72 ? 10.172 -8.524 -12.339 1.00 89.12 72 LEU A C 1
ATOM 568 O O . LEU A 1 72 ? 10.625 -7.496 -11.838 1.00 89.12 72 LEU A O 1
ATOM 572 N N . GLU A 1 73 ? 10.726 -9.720 -12.129 1.00 88.81 73 GLU A N 1
ATOM 573 C CA . GLU A 1 73 ? 11.914 -9.910 -11.284 1.00 88.81 73 GLU A CA 1
ATOM 574 C C . GLU A 1 73 ? 13.146 -9.179 -11.829 1.00 88.81 73 GLU A C 1
ATOM 576 O O . GLU A 1 73 ? 13.991 -8.738 -11.053 1.00 88.81 73 GLU A O 1
ATOM 581 N N . GLY A 1 74 ? 13.235 -9.002 -13.152 1.00 87.25 74 GLY A N 1
ATOM 582 C CA . GLY A 1 74 ? 14.304 -8.226 -13.782 1.00 87.25 74 GLY A CA 1
ATOM 583 C C . GLY A 1 74 ? 14.123 -6.723 -13.627 1.00 87.25 74 GLY A C 1
ATOM 584 O O . GLY A 1 74 ? 15.105 -5.990 -13.625 1.00 87.25 74 GLY A O 1
ATOM 585 N N . ALA A 1 75 ? 12.885 -6.260 -13.459 1.00 88.38 75 ALA A N 1
ATOM 586 C CA . ALA A 1 75 ? 12.552 -4.845 -13.363 1.00 88.38 75 ALA A CA 1
ATOM 587 C C . ALA A 1 75 ? 12.540 -4.308 -11.928 1.00 88.38 75 ALA A C 1
ATOM 589 O O . ALA A 1 75 ? 12.611 -3.096 -11.710 1.00 88.38 75 ALA A O 1
ATOM 590 N N . LEU A 1 76 ? 12.435 -5.192 -10.939 1.00 90.38 76 LEU A N 1
ATOM 591 C CA . LEU A 1 76 ? 12.397 -4.825 -9.532 1.00 90.38 76 LEU A CA 1
ATOM 592 C C . LEU A 1 76 ? 13.775 -4.965 -8.859 1.00 90.38 76 LEU A C 1
ATOM 594 O O . LEU A 1 76 ? 14.638 -5.738 -9.290 1.00 90.38 76 LEU A O 1
ATOM 598 N N . PRO A 1 77 ? 14.011 -4.213 -7.773 1.00 88.25 77 PRO A N 1
ATOM 599 C CA . PRO A 1 77 ? 15.103 -4.487 -6.851 1.00 88.25 77 PRO A CA 1
ATOM 600 C C . PRO A 1 77 ? 15.040 -5.924 -6.302 1.00 88.25 77 PRO A C 1
ATOM 602 O O . PRO A 1 77 ? 13.962 -6.540 -6.267 1.00 88.25 77 PRO A O 1
ATOM 605 N N . PRO A 1 78 ? 16.184 -6.469 -5.856 1.00 85.81 78 PRO A N 1
ATOM 606 C CA . PRO A 1 78 ? 16.215 -7.803 -5.288 1.00 85.81 78 PRO A CA 1
ATOM 607 C C . PRO A 1 78 ? 15.329 -7.903 -4.023 1.00 85.81 78 PRO A C 1
ATOM 609 O O . PRO A 1 78 ? 15.026 -6.902 -3.365 1.00 85.81 78 PRO A O 1
ATOM 612 N N . PRO A 1 79 ? 14.815 -9.109 -3.720 1.00 83.12 79 PRO A N 1
ATOM 613 C CA . PRO A 1 79 ? 13.798 -9.318 -2.683 1.00 83.12 79 PRO A CA 1
ATOM 614 C C . PRO A 1 79 ? 14.316 -9.135 -1.245 1.00 83.12 79 PRO A C 1
ATOM 616 O O . PRO A 1 79 ? 13.525 -9.115 -0.305 1.00 83.12 79 PRO A O 1
ATOM 619 N N . ASP A 1 80 ? 15.627 -8.991 -1.065 1.00 86.19 80 ASP A N 1
ATOM 620 C CA . ASP A 1 80 ? 16.297 -8.677 0.199 1.00 86.19 80 ASP A CA 1
ATOM 621 C C . ASP A 1 80 ? 15.983 -7.262 0.716 1.00 86.19 80 ASP A C 1
ATOM 623 O O . ASP A 1 80 ? 16.034 -7.026 1.925 1.00 86.19 80 ASP A O 1
ATOM 627 N N . HIS A 1 81 ? 15.566 -6.347 -0.168 1.00 83.00 81 HIS A N 1
ATOM 628 C CA . HIS A 1 81 ? 15.196 -4.972 0.172 1.00 83.00 81 HIS A CA 1
ATOM 629 C C . HIS A 1 81 ? 13.707 -4.670 -0.116 1.00 83.00 81 HIS A C 1
ATOM 631 O O . HIS A 1 81 ? 13.369 -3.974 -1.078 1.00 83.00 81 HIS A O 1
ATOM 637 N N . PRO A 1 82 ? 12.767 -5.113 0.749 1.00 82.81 82 PRO A N 1
ATOM 638 C CA . PRO A 1 82 ? 11.320 -5.000 0.508 1.00 82.81 82 PRO A CA 1
ATOM 639 C C . PRO A 1 82 ? 10.779 -3.560 0.540 1.00 82.81 82 PRO A C 1
ATOM 641 O O . PRO A 1 82 ? 9.687 -3.288 0.043 1.00 82.81 82 PRO A O 1
ATOM 644 N N . LEU A 1 83 ? 11.503 -2.626 1.162 1.00 83.31 83 LEU A N 1
ATOM 645 C CA . LEU A 1 83 ? 11.176 -1.196 1.123 1.00 83.31 83 LEU A CA 1
ATOM 646 C C . LEU A 1 83 ? 11.541 -0.587 -0.232 1.00 83.31 83 LEU A C 1
ATOM 648 O O . LEU A 1 83 ? 10.732 0.118 -0.827 1.00 83.31 83 LEU A O 1
ATOM 652 N N . GLU A 1 84 ? 12.728 -0.903 -0.745 1.00 86.12 84 GLU A N 1
ATOM 653 C CA . GLU A 1 84 ? 13.175 -0.415 -2.050 1.00 86.12 84 GLU A CA 1
ATOM 654 C C . GLU A 1 84 ? 12.298 -0.977 -3.161 1.00 86.12 84 GLU A C 1
ATOM 656 O O . GLU A 1 84 ? 11.869 -0.232 -4.030 1.00 86.12 84 GLU A O 1
ATOM 661 N N . ARG A 1 85 ? 11.914 -2.251 -3.069 1.00 87.44 85 ARG A N 1
ATOM 662 C CA . ARG A 1 85 ? 11.033 -2.908 -4.042 1.00 87.44 85 ARG A CA 1
ATOM 663 C C . ARG A 1 85 ? 9.631 -2.287 -4.157 1.00 87.44 85 ARG A C 1
ATOM 665 O O . ARG A 1 85 ? 8.968 -2.480 -5.171 1.00 87.44 85 ARG A O 1
ATOM 672 N N . ARG A 1 86 ? 9.187 -1.529 -3.145 1.00 86.50 86 ARG A N 1
ATOM 673 C CA . ARG A 1 86 ? 7.900 -0.804 -3.142 1.00 86.50 86 ARG A CA 1
ATOM 674 C C . ARG A 1 86 ? 7.983 0.614 -3.712 1.00 86.50 86 ARG A C 1
ATOM 676 O O . ARG A 1 86 ? 6.967 1.153 -4.153 1.00 86.50 86 ARG A O 1
ATOM 683 N N . CYS A 1 87 ? 9.171 1.214 -3.691 1.00 88.69 87 CYS A N 1
ATOM 684 C CA . CYS A 1 87 ? 9.375 2.628 -4.019 1.00 88.69 87 CYS A CA 1
ATOM 685 C C . CYS A 1 87 ? 10.265 2.852 -5.246 1.00 88.69 87 CYS A C 1
ATOM 687 O O . CYS A 1 87 ? 10.244 3.942 -5.817 1.00 88.69 87 CYS A O 1
ATOM 689 N N . MET A 1 88 ? 11.049 1.846 -5.634 1.00 91.69 88 MET A N 1
ATOM 690 C CA . MET A 1 88 ? 12.047 1.908 -6.692 1.00 91.69 88 MET A CA 1
ATOM 691 C C . MET A 1 88 ? 11.811 0.807 -7.723 1.00 91.69 88 MET A C 1
ATOM 693 O O . MET A 1 88 ? 11.450 -0.324 -7.397 1.00 91.69 88 MET A O 1
ATOM 697 N N . ARG A 1 89 ? 12.088 1.144 -8.978 1.00 91.75 89 ARG A N 1
ATOM 698 C CA . ARG A 1 89 ? 12.121 0.236 -10.125 1.00 91.75 89 ARG A CA 1
ATOM 699 C C . ARG A 1 89 ? 13.447 0.398 -10.856 1.00 91.75 89 ARG A C 1
ATOM 701 O O . ARG A 1 89 ? 14.102 1.427 -10.720 1.00 91.75 89 ARG A O 1
ATOM 708 N N . ARG A 1 90 ? 13.840 -0.585 -11.653 1.00 90.75 90 ARG A N 1
ATOM 709 C CA . ARG A 1 90 ? 15.015 -0.477 -12.518 1.00 90.75 90 ARG A CA 1
ATOM 710 C C . ARG A 1 90 ? 14.679 0.320 -13.773 1.00 90.75 90 ARG A C 1
ATOM 712 O O . ARG A 1 90 ? 13.587 0.189 -14.329 1.00 90.75 90 ARG A O 1
ATOM 719 N N . ALA A 1 91 ? 15.615 1.157 -14.203 1.00 89.12 91 ALA A N 1
ATOM 720 C CA . ALA A 1 91 ? 15.502 1.886 -15.457 1.00 89.12 91 ALA A CA 1
ATOM 721 C C . ALA A 1 91 ? 15.625 0.920 -16.654 1.00 89.12 91 ALA A C 1
ATOM 723 O O . ALA A 1 91 ? 16.316 -0.100 -16.550 1.00 89.12 91 ALA A O 1
ATOM 724 N N . PRO A 1 92 ? 14.998 1.221 -17.801 1.00 88.00 92 PRO A N 1
ATOM 725 C CA . PRO A 1 92 ? 15.153 0.410 -19.004 1.00 88.00 92 PRO A CA 1
ATOM 726 C C . PRO A 1 92 ? 16.609 0.408 -19.485 1.00 88.00 92 PRO A C 1
ATOM 728 O O . PRO A 1 92 ? 17.318 1.413 -19.392 1.00 88.00 92 PRO A O 1
ATOM 731 N N . ALA A 1 93 ? 17.071 -0.726 -20.010 1.00 86.44 93 ALA A N 1
ATOM 732 C CA . ALA A 1 93 ? 18.398 -0.819 -20.598 1.00 86.44 93 ALA A CA 1
ATOM 733 C C . ALA A 1 93 ? 18.461 0.017 -21.895 1.00 86.44 93 ALA A C 1
ATOM 735 O O . ALA A 1 93 ? 17.560 -0.069 -22.728 1.00 86.44 93 ALA A O 1
ATOM 736 N N . PRO A 1 94 ? 19.540 0.788 -22.134 1.00 78.50 94 PRO A N 1
ATOM 737 C CA . PRO A 1 94 ? 19.631 1.704 -23.278 1.00 78.50 94 PRO A CA 1
ATOM 738 C C . PRO A 1 94 ? 19.644 0.999 -24.646 1.00 78.50 94 PRO A C 1
ATOM 740 O O . PRO A 1 94 ? 19.420 1.641 -25.668 1.00 78.50 94 PRO A O 1
ATOM 743 N N . ALA A 1 95 ? 19.926 -0.307 -24.672 1.00 75.31 95 ALA A N 1
ATOM 744 C CA . ALA A 1 95 ? 19.939 -1.134 -25.878 1.00 75.31 95 ALA A CA 1
ATOM 745 C C . ALA A 1 95 ? 18.664 -1.983 -26.052 1.00 75.31 95 ALA A C 1
ATOM 747 O O . ALA A 1 95 ? 18.559 -2.714 -27.038 1.00 75.31 95 ALA A O 1
ATOM 748 N N . ALA A 1 96 ?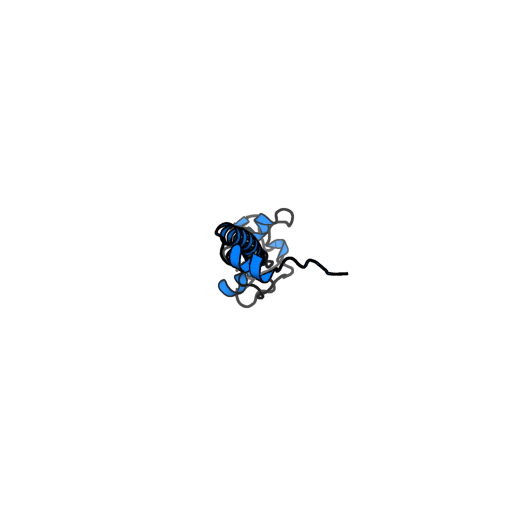 17.716 -1.923 -25.110 1.00 74.62 96 ALA A N 1
ATOM 749 C CA . ALA A 1 96 ? 16.495 -2.712 -25.184 1.00 74.62 96 ALA A CA 1
ATOM 750 C C . ALA A 1 96 ? 15.512 -2.105 -26.207 1.00 74.62 96 ALA A C 1
ATOM 752 O O . ALA A 1 96 ? 15.312 -0.886 -26.224 1.00 74.62 96 ALA A O 1
ATOM 753 N N . PRO A 1 97 ? 14.879 -2.927 -27.065 1.00 72.38 97 PRO A N 1
ATOM 754 C CA . PRO A 1 97 ? 13.781 -2.472 -27.908 1.00 72.38 97 PRO A CA 1
ATOM 755 C C . PRO A 1 97 ? 12.623 -1.929 -27.061 1.00 72.38 97 PRO A C 1
ATOM 757 O O . PRO A 1 97 ? 12.292 -2.494 -26.020 1.00 72.38 97 PRO A O 1
ATOM 760 N N . ALA A 1 98 ? 11.952 -0.878 -27.539 1.00 67.12 98 ALA A N 1
ATOM 761 C CA . ALA A 1 98 ? 10.714 -0.408 -26.920 1.00 67.12 98 ALA A CA 1
ATOM 762 C C . ALA A 1 98 ? 9.664 -1.538 -26.930 1.00 67.12 98 ALA A C 1
ATOM 764 O O . ALA A 1 98 ? 9.323 -2.052 -27.996 1.00 67.12 98 ALA A O 1
ATOM 765 N N . GLY A 1 99 ? 9.183 -1.933 -25.748 1.00 68.31 99 GLY A N 1
ATOM 766 C CA . GLY A 1 99 ? 8.233 -3.037 -25.571 1.00 68.31 99 GLY A CA 1
ATOM 767 C C . GLY A 1 99 ? 8.854 -4.438 -25.487 1.00 68.31 99 GLY A C 1
ATOM 768 O O . GLY A 1 99 ? 8.113 -5.418 -25.441 1.00 68.31 99 GLY A O 1
ATOM 769 N N . ALA A 1 100 ? 10.187 -4.567 -25.465 1.00 76.19 100 ALA A N 1
ATOM 770 C CA . ALA A 1 100 ? 10.831 -5.818 -25.076 1.00 76.19 100 ALA A CA 1
ATOM 771 C C . ALA A 1 100 ? 10.803 -5.939 -23.548 1.00 76.19 100 ALA A C 1
ATOM 773 O O . ALA A 1 100 ? 11.463 -5.183 -22.840 1.00 76.19 100 ALA A O 1
ATOM 774 N N . CYS A 1 101 ? 10.003 -6.880 -23.057 1.00 81.38 101 CYS A N 1
ATOM 775 C CA . CYS A 1 101 ? 9.773 -7.103 -21.634 1.00 81.38 101 CYS A CA 1
ATOM 776 C C . CYS A 1 101 ? 10.319 -8.464 -21.263 1.00 81.38 101 CYS A C 1
ATOM 778 O O . CYS A 1 101 ? 9.591 -9.450 -21.165 1.00 81.38 101 CYS A O 1
ATOM 780 N N . ASP A 1 102 ? 11.638 -8.493 -21.136 1.00 84.81 102 ASP A N 1
ATOM 781 C CA . ASP A 1 102 ? 12.388 -9.640 -20.655 1.00 84.81 102 ASP A CA 1
ATOM 782 C C . ASP A 1 102 ? 13.285 -9.205 -19.496 1.00 84.81 102 ASP A C 1
ATOM 784 O O . ASP A 1 102 ? 13.568 -8.016 -19.331 1.00 84.81 102 ASP A O 1
ATOM 788 N N . VAL A 1 103 ? 13.749 -10.162 -18.701 1.00 83.62 103 VAL A N 1
ATOM 789 C CA . VAL A 1 103 ? 14.567 -9.923 -17.503 1.00 83.62 103 VAL A CA 1
ATOM 790 C C . VAL A 1 103 ? 15.825 -9.106 -17.836 1.00 83.62 103 VAL A C 1
ATOM 792 O O . VAL A 1 103 ? 16.233 -8.251 -17.052 1.00 83.62 103 VAL A O 1
ATOM 795 N N . ASP A 1 104 ? 16.377 -9.294 -19.037 1.00 83.81 104 ASP A N 1
ATOM 796 C CA . ASP A 1 104 ? 17.587 -8.620 -19.525 1.00 83.81 104 ASP A CA 1
ATOM 797 C C . ASP A 1 104 ? 17.343 -7.200 -20.074 1.00 83.81 104 ASP A C 1
ATOM 799 O O . ASP A 1 104 ? 18.282 -6.496 -20.449 1.00 83.81 104 ASP A O 1
ATOM 803 N N . SER A 1 105 ? 16.086 -6.751 -20.134 1.00 84.81 105 SER A N 1
ATOM 804 C CA . SER A 1 105 ? 15.718 -5.441 -20.695 1.00 84.81 105 SER A CA 1
ATOM 805 C C . SER A 1 105 ? 15.854 -4.290 -19.689 1.00 84.81 105 SER A C 1
ATOM 807 O O . SER A 1 105 ? 15.576 -3.138 -20.024 1.00 84.81 105 SER A O 1
ATOM 809 N N . PHE A 1 106 ? 16.316 -4.575 -18.468 1.00 87.94 106 PHE A N 1
ATOM 810 C CA . PHE A 1 106 ? 16.426 -3.624 -17.363 1.00 87.94 106 PHE A CA 1
ATOM 811 C C . PHE A 1 106 ? 17.881 -3.416 -16.937 1.00 87.94 106 PHE A C 1
ATOM 813 O O . PHE A 1 106 ? 18.702 -4.332 -16.945 1.00 87.94 106 PHE A O 1
ATOM 820 N N . SER A 1 107 ? 18.218 -2.187 -16.557 1.00 87.88 107 SER A N 1
ATOM 821 C CA . SER A 1 107 ? 19.548 -1.827 -16.074 1.00 87.88 107 SER A CA 1
ATOM 822 C C . SER A 1 107 ? 19.683 -2.038 -14.556 1.00 87.88 107 SER A C 1
ATOM 824 O O . SER A 1 107 ? 18.748 -2.429 -13.852 1.00 87.88 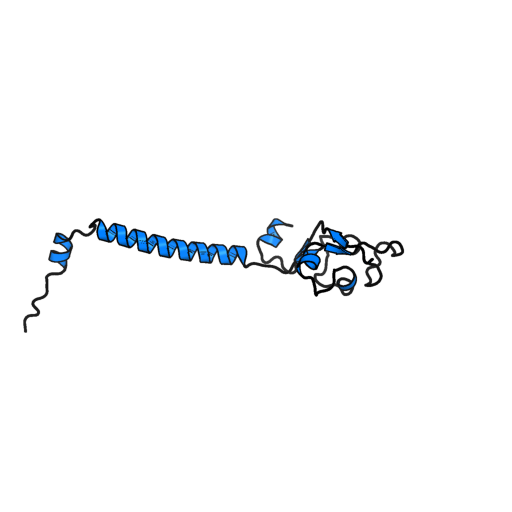107 SER A O 1
ATOM 826 N N . GLN A 1 108 ? 20.879 -1.790 -14.014 1.00 86.88 108 GLN A N 1
ATOM 827 C CA . GLN A 1 108 ? 21.083 -1.760 -12.560 1.00 86.88 108 GLN A CA 1
ATOM 828 C C . GLN A 1 108 ? 20.771 -0.406 -11.916 1.00 86.88 108 GLN A C 1
ATOM 830 O O . GLN A 1 108 ? 20.850 -0.283 -10.696 1.00 86.88 108 GLN A O 1
ATOM 835 N N . GLU A 1 109 ? 20.404 0.597 -12.711 1.00 89.50 109 GLU A N 1
ATOM 836 C CA . GLU A 1 109 ? 20.064 1.920 -12.206 1.00 89.50 109 GLU A CA 1
ATOM 837 C C . GLU A 1 109 ? 18.649 1.923 -11.621 1.00 89.50 109 GLU A C 1
ATOM 839 O O . GLU A 1 109 ? 17.702 1.451 -12.251 1.00 89.50 109 GLU A O 1
ATOM 844 N N . LEU A 1 110 ? 18.514 2.450 -10.404 1.00 90.38 110 LEU A N 1
ATOM 845 C CA . LEU A 1 110 ? 17.242 2.547 -9.698 1.00 90.38 110 LEU A CA 1
ATOM 846 C C . LEU A 1 110 ? 16.595 3.909 -9.939 1.00 90.38 110 LEU A C 1
ATOM 848 O O . LEU A 1 110 ? 17.220 4.952 -9.756 1.00 90.38 110 LEU A O 1
ATOM 852 N N . GLN A 1 111 ? 15.313 3.888 -10.276 1.00 91.19 111 GLN A N 1
ATOM 853 C CA . GLN A 1 111 ? 14.476 5.058 -10.483 1.00 91.19 111 GLN A CA 1
ATOM 854 C C . GLN A 1 111 ? 13.262 5.004 -9.542 1.00 91.19 111 GLN A C 1
ATOM 856 O O . GLN A 1 111 ? 12.698 3.924 -9.339 1.00 91.19 111 GLN A O 1
ATOM 861 N N . PRO A 1 112 ? 12.817 6.143 -8.977 1.00 91.62 112 PRO A N 1
ATOM 862 C CA . PRO A 1 112 ? 11.602 6.181 -8.173 1.00 91.62 112 PRO A CA 1
ATOM 863 C C . PRO A 1 112 ? 10.363 5.820 -8.995 1.00 91.62 112 PRO A C 1
ATOM 865 O O . PRO A 1 112 ? 10.237 6.172 -10.174 1.00 91.62 112 PRO A O 1
ATOM 868 N N . CYS A 1 113 ? 9.426 5.143 -8.345 1.00 90.50 113 CYS A N 1
ATOM 869 C CA . CYS A 1 113 ? 8.148 4.779 -8.935 1.00 90.50 113 CYS A CA 1
ATOM 870 C C . CYS A 1 113 ? 7.189 5.970 -8.960 1.00 90.50 113 CYS A C 1
ATOM 872 O O . CYS A 1 113 ? 7.104 6.743 -8.008 1.00 90.50 113 CYS A O 1
ATOM 874 N N . THR A 1 114 ? 6.462 6.114 -10.067 1.00 88.38 114 THR A N 1
ATOM 875 C CA . THR A 1 114 ? 5.484 7.195 -10.275 1.00 88.38 114 THR A CA 1
ATOM 876 C C . THR A 1 114 ? 4.041 6.712 -10.195 1.00 88.38 114 THR A C 1
ATOM 878 O O . THR A 1 114 ? 3.135 7.517 -10.011 1.00 88.38 114 THR A O 1
ATOM 881 N N . SER A 1 115 ? 3.826 5.411 -10.377 1.00 87.62 115 SER A N 1
ATOM 882 C CA . SER A 1 115 ? 2.520 4.760 -10.426 1.00 87.62 115 SER A CA 1
ATOM 883 C C . SER A 1 115 ? 2.637 3.334 -9.890 1.00 87.62 115 SER A C 1
ATOM 885 O O . SER A 1 115 ? 3.732 2.759 -9.875 1.00 87.62 115 SER A O 1
ATOM 887 N N . TRP A 1 116 ? 1.516 2.780 -9.427 1.00 87.56 116 TRP A N 1
ATOM 888 C CA . TRP A 1 116 ? 1.455 1.491 -8.740 1.00 87.56 116 TRP A CA 1
ATOM 889 C C . TRP A 1 116 ? 0.359 0.601 -9.319 1.00 87.56 116 TRP A C 1
ATOM 891 O O . TRP A 1 116 ? -0.648 1.093 -9.822 1.00 87.56 116 TRP A O 1
ATOM 901 N N . VAL A 1 117 ? 0.578 -0.709 -9.229 1.00 87.44 117 VAL A N 1
ATOM 902 C CA . VAL A 1 117 ? -0.386 -1.760 -9.566 1.00 87.44 117 VAL A CA 1
ATOM 903 C C . VAL A 1 117 ? -0.670 -2.563 -8.300 1.00 87.44 117 VAL A C 1
ATOM 905 O O . VAL A 1 117 ? 0.261 -3.030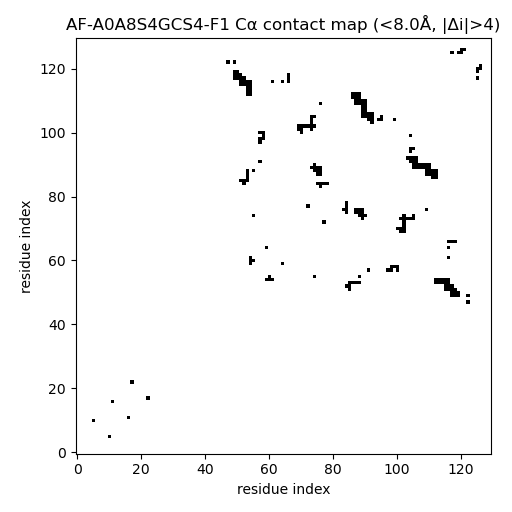 -7.634 1.00 87.44 117 VAL A O 1
ATOM 908 N N . TYR A 1 118 ? -1.951 -2.725 -7.981 1.00 86.06 118 TYR A N 1
ATOM 909 C CA . TYR A 1 118 ? -2.438 -3.474 -6.822 1.00 86.06 118 TYR A CA 1
ATOM 910 C C . TYR A 1 118 ? -2.817 -4.903 -7.227 1.00 86.06 118 TYR A C 1
ATOM 912 O O . TYR A 1 118 ? -3.321 -5.122 -8.326 1.00 86.06 118 TYR A O 1
ATOM 920 N N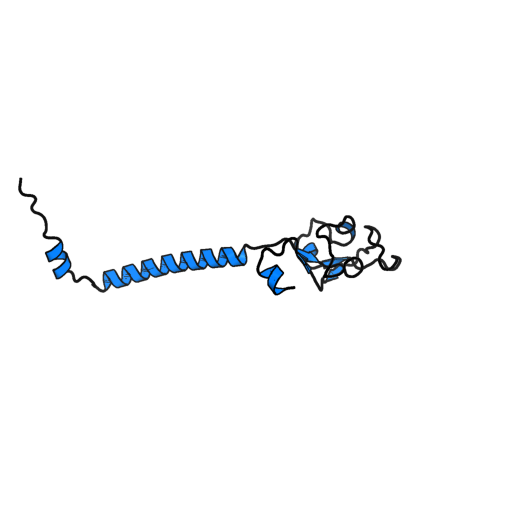 . GLU A 1 119 ? -2.562 -5.882 -6.354 1.00 83.56 119 GLU A N 1
ATOM 921 C CA . GLU A 1 119 ? -2.937 -7.287 -6.600 1.00 83.56 119 GLU A CA 1
ATOM 922 C C . GLU A 1 119 ? -4.456 -7.487 -6.587 1.00 83.56 119 GLU A C 1
ATOM 924 O O . GLU A 1 119 ? -5.004 -8.226 -7.402 1.00 83.56 119 GLU A O 1
ATOM 929 N N . SER A 1 120 ? -5.139 -6.799 -5.672 1.00 76.50 120 SER A N 1
ATOM 930 C CA . SER A 1 120 ? -6.592 -6.822 -5.535 1.00 76.50 120 SER A CA 1
ATOM 931 C C . SER A 1 120 ? -7.143 -5.408 -5.337 1.00 76.50 120 SER A C 1
ATOM 933 O O . SER A 1 120 ? -6.478 -4.538 -4.774 1.00 76.50 120 SER A O 1
ATOM 935 N N . HIS A 1 121 ? -8.386 -5.203 -5.775 1.00 70.44 121 HIS A N 1
ATOM 936 C CA . HIS A 1 121 ? -9.150 -3.972 -5.566 1.00 70.44 121 HIS A CA 1
ATOM 937 C C . HIS A 1 121 ? -10.070 -4.042 -4.335 1.00 70.44 121 HIS A C 1
ATOM 939 O O . HIS A 1 121 ? -10.828 -3.120 -4.075 1.00 70.44 121 HIS A O 1
ATOM 945 N N . ASP A 1 122 ? -9.966 -5.089 -3.509 1.00 65.62 122 ASP A N 1
ATOM 946 C CA . ASP A 1 122 ? -10.834 -5.302 -2.337 1.00 65.62 122 ASP A CA 1
ATOM 947 C C . ASP A 1 122 ? -10.551 -4.348 -1.158 1.00 65.62 122 ASP A C 1
ATOM 949 O O . ASP A 1 122 ? -11.038 -4.552 -0.042 1.00 65.62 122 ASP A O 1
ATOM 953 N N . THR A 1 123 ? -9.747 -3.301 -1.365 1.00 62.00 123 THR A N 1
ATOM 954 C CA . THR A 1 123 ? -9.434 -2.320 -0.323 1.00 62.00 123 THR A CA 1
ATOM 955 C C . THR A 1 123 ? -9.641 -0.895 -0.788 1.00 62.00 123 THR A C 1
ATOM 957 O O . THR A 1 123 ? -9.446 -0.545 -1.949 1.00 62.00 123 THR A O 1
ATOM 960 N N . ILE A 1 124 ? -9.966 -0.044 0.186 1.00 62.62 124 ILE A N 1
ATOM 961 C CA . ILE A 1 124 ? -10.175 1.396 -0.001 1.00 62.62 124 ILE A CA 1
ATOM 962 C C . ILE A 1 124 ? -8.961 2.061 -0.669 1.00 62.62 124 ILE A C 1
ATOM 964 O O . ILE A 1 124 ? -9.125 3.030 -1.400 1.00 62.62 124 ILE A O 1
ATOM 968 N N . VAL A 1 125 ? -7.746 1.552 -0.445 1.00 63.94 125 VAL A N 1
ATOM 969 C CA . VAL A 1 125 ? -6.527 2.116 -1.043 1.00 63.94 125 VAL A CA 1
ATOM 970 C C . VAL A 1 125 ? -6.518 1.934 -2.561 1.00 63.94 125 VAL A C 1
ATOM 972 O O . VAL A 1 125 ? -6.195 2.881 -3.275 1.00 63.94 125 VAL A O 1
ATOM 975 N N . ALA A 1 126 ? -6.908 0.757 -3.051 1.00 60.09 126 ALA A N 1
ATOM 976 C CA . ALA A 1 126 ? -6.981 0.475 -4.482 1.00 60.09 126 ALA A CA 1
ATOM 977 C C . ALA A 1 126 ? -8.137 1.237 -5.161 1.00 60.09 126 ALA A C 1
ATOM 979 O O . ALA A 1 126 ? -7.961 1.784 -6.242 1.00 60.09 126 ALA A O 1
ATOM 980 N N . GLU A 1 127 ? -9.290 1.356 -4.495 1.00 60.22 127 GLU A N 1
ATOM 981 C CA . GLU A 1 127 ? -10.460 2.091 -5.011 1.00 60.22 127 GLU A CA 1
ATOM 982 C C . GLU A 1 127 ? -10.243 3.614 -5.107 1.00 60.22 127 GLU A C 1
ATOM 984 O O . GLU A 1 127 ? -10.791 4.268 -5.986 1.00 60.22 127 GLU A O 1
ATOM 989 N N . VAL A 1 128 ? -9.451 4.212 -4.210 1.00 60.31 128 VAL A N 1
ATOM 990 C CA . VAL A 1 128 ? -9.196 5.670 -4.204 1.00 60.31 128 VAL A CA 1
ATOM 991 C C . VAL A 1 128 ? -8.079 6.078 -5.180 1.00 60.31 128 VAL A C 1
ATOM 993 O O . VAL A 1 128 ? -7.906 7.266 -5.453 1.00 60.31 128 VAL A O 1
ATOM 996 N N . SER A 1 129 ? -7.308 5.115 -5.694 1.00 54.88 129 SER A N 1
ATOM 997 C CA . SER A 1 129 ? -6.157 5.357 -6.577 1.00 54.88 129 SER A CA 1
ATOM 998 C C . SER A 1 129 ? -6.385 5.004 -8.055 1.00 54.88 129 SER A C 1
ATOM 1000 O O . SER A 1 129 ? -5.505 5.306 -8.866 1.00 54.88 129 SER A O 1
ATOM 1002 N N . GLY A 1 130 ? -7.538 4.418 -8.406 1.00 48.03 130 GLY A N 1
ATOM 1003 C CA . GLY A 1 130 ? -8.009 4.226 -9.789 1.00 48.03 130 GLY A CA 1
ATOM 1004 C C . GLY A 1 130 ? -8.760 5.433 -10.342 1.00 48.03 130 GLY A C 1
ATOM 1005 O O . GLY A 1 130 ? -8.668 5.653 -11.571 1.00 48.03 130 GLY A O 1
#

Organism: Plutella xylostella (NCBI:txid51655)

Secondary structure (DSSP, 8-state):
-------HHHHHHHH-TT-HHHHHHHHHHHHHHHHHHHHHHHHHHHS----EEE--TTT--TTS--SS-TTHHHHSPPTT-TTHHHHEEEEEPTTSPTT--SGGGEEEEEEE-S-EEES-S-SHHHHHH-

pLDDT: mean 79.32, std 12.57, range [38.09, 96.12]

Mean predicted aligned e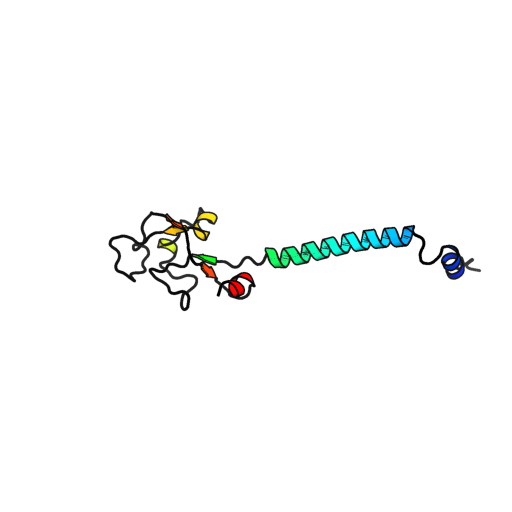rror: 12.58 Å

Foldseek 3Di:
DDPPPPPVVVVCVVCDPCDVVVVVVVVVVVVVVVVVVVVVVVCVQVVPDFDKFFDDVLADDPVDDDRDDPLQCLFADHPVCVPCRRFKTFDFDPPAPRNPRHSVRGDPDIDTGDDMDTNDCPHPVNVVRD

Solvent-accessible surface area (backbone atoms only — not comparable to full-atom values): 7886 Å² total; per-residue (Å²): 134,82,78,84,66,75,58,59,68,59,53,47,61,73,61,41,96,74,39,71,65,59,54,52,51,51,51,54,53,49,49,54,52,50,50,54,50,52,52,54,53,49,45,61,70,66,66,68,73,69,67,57,35,56,52,49,76,66,71,41,52,97,91,73,60,70,84,79,54,90,30,49,71,34,35,36,53,63,84,89,41,67,68,51,35,54,45,32,30,35,36,72,28,95,84,46,58,91,65,55,69,45,44,82,27,31,36,92,51,78,37,77,53,90,47,71,46,61,70,58,66,93,40,72,71,45,64,75,72,112